Protein AF-A0A229GL69-F1 (afdb_monomer_lite)

pLDDT: mean 85.77, std 14.81, range [41.38, 97.62]

Secondary structure (DSSP, 8-state):
----------HHHHHHHHTSPPPSS-EEEE-STTEEEEE-TTS-EEEEEEEEE--TT-SSPEEEEEEEEE---------TT--------

Radius of gyration: 18.61 Å; chains: 1; bounding box: 43×54×41 Å

Foldseek 3Di:
DPPDPQQAADLVNLVVVLPDPQDPAWDWRGRGPQWTFIRHNVSWTFIKHWDWDDDPPRPGTDIDMDTPTTDDRDPPCPPPPDDDPDDDD

Structure (mmCIF, N/CA/C/O backbone):
data_AF-A0A229GL69-F1
#
_entry.id   AF-A0A229GL69-F1
#
loop_
_atom_site.group_PDB
_atom_site.id
_atom_site.type_symbol
_atom_site.label_atom_id
_atom_site.label_alt_id
_atom_site.label_comp_id
_atom_site.label_asym_id
_atom_site.label_entity_id
_atom_site.label_seq_id
_atom_site.pdbx_PDB_ins_code
_atom_site.Cartn_x
_atom_site.Cartn_y
_atom_site.Cartn_z
_atom_site.occupancy
_atom_site.B_iso_or_equiv
_atom_site.auth_seq_id
_atom_site.auth_comp_id
_atom_site.auth_asym_id
_atom_site.auth_atom_id
_atom_site.pdbx_PDB_model_num
ATOM 1 N N . MET A 1 1 ? -25.682 7.267 -6.903 1.00 41.38 1 MET A N 1
ATOM 2 C CA . MET A 1 1 ? -24.507 6.619 -6.276 1.00 41.38 1 MET A CA 1
ATOM 3 C C . MET A 1 1 ? -23.291 6.888 -7.146 1.00 41.38 1 MET A C 1
ATOM 5 O O . MET A 1 1 ? -23.260 6.424 -8.277 1.00 41.38 1 MET A O 1
ATOM 9 N N . THR A 1 2 ? -22.331 7.682 -6.674 1.00 45.62 2 THR A N 1
ATOM 10 C CA . THR A 1 2 ? -21.088 7.955 -7.408 1.00 45.62 2 THR A CA 1
ATOM 11 C C . THR A 1 2 ? -20.281 6.661 -7.475 1.00 45.62 2 THR A C 1
ATOM 13 O O . THR A 1 2 ? -19.870 6.153 -6.430 1.00 45.62 2 THR A O 1
ATOM 16 N N . ARG A 1 3 ? -20.097 6.084 -8.673 1.00 48.12 3 ARG A N 1
ATOM 17 C CA . ARG A 1 3 ? -19.184 4.947 -8.862 1.00 48.12 3 ARG A CA 1
ATOM 18 C C . ARG A 1 3 ? -17.808 5.401 -8.392 1.00 48.12 3 ARG A C 1
ATOM 20 O O . ARG A 1 3 ? -17.211 6.283 -9.003 1.00 48.12 3 ARG A O 1
ATOM 27 N N . ARG A 1 4 ? -17.333 4.844 -7.277 1.00 58.16 4 ARG A N 1
ATOM 28 C CA . ARG A 1 4 ? -15.933 5.004 -6.894 1.00 58.16 4 ARG A CA 1
ATOM 29 C C . ARG A 1 4 ? -15.125 4.356 -8.004 1.00 58.16 4 ARG A C 1
ATOM 31 O O . ARG A 1 4 ? -15.390 3.219 -8.377 1.00 58.16 4 ARG A O 1
ATOM 38 N N . GLN A 1 5 ? -14.210 5.119 -8.579 1.00 57.62 5 GLN A N 1
ATOM 39 C CA . GLN A 1 5 ? -13.225 4.563 -9.484 1.00 57.62 5 GLN A CA 1
ATOM 40 C C . GLN A 1 5 ? -12.366 3.642 -8.624 1.00 57.62 5 GLN A C 1
ATOM 42 O O . GLN A 1 5 ? -11.659 4.111 -7.729 1.00 57.62 5 GLN A O 1
ATOM 47 N N . ASP A 1 6 ? -12.515 2.335 -8.815 1.00 60.00 6 ASP A N 1
ATOM 48 C CA . ASP A 1 6 ? -11.647 1.355 -8.181 1.00 60.00 6 ASP A CA 1
ATOM 49 C C . ASP A 1 6 ? -10.267 1.518 -8.814 1.00 60.00 6 ASP A C 1
ATOM 51 O O . ASP A 1 6 ? -9.963 0.959 -9.867 1.00 60.00 6 ASP A O 1
ATOM 55 N N . TYR A 1 7 ? -9.450 2.381 -8.211 1.00 68.19 7 TYR A N 1
ATOM 56 C CA . TYR A 1 7 ? -8.036 2.476 -8.533 1.00 68.19 7 TYR A CA 1
ATOM 57 C C . TYR A 1 7 ? -7.437 1.110 -8.230 1.00 68.19 7 TYR A C 1
ATOM 59 O O . TYR A 1 7 ? -7.358 0.735 -7.070 1.00 68.19 7 TYR A O 1
ATOM 67 N N . ARG A 1 8 ? -7.104 0.346 -9.268 1.00 85.31 8 ARG A N 1
ATOM 68 C CA . ARG A 1 8 ? -6.517 -0.986 -9.144 1.00 85.31 8 ARG A CA 1
ATOM 69 C C . ARG A 1 8 ? -5.061 -0.869 -9.558 1.00 85.31 8 ARG A C 1
ATOM 71 O O . ARG A 1 8 ? -4.767 -0.661 -10.738 1.00 85.31 8 ARG A O 1
ATOM 78 N N . LEU A 1 9 ? -4.157 -0.913 -8.587 1.00 91.25 9 LEU A N 1
ATOM 79 C CA . LEU A 1 9 ? -2.732 -0.920 -8.863 1.00 91.25 9 LEU A CA 1
ATOM 80 C C . LEU A 1 9 ? -2.383 -2.238 -9.548 1.00 91.25 9 LEU A C 1
ATOM 82 O O . LEU A 1 9 ? -2.760 -3.328 -9.127 1.00 91.25 9 LEU A O 1
ATOM 86 N N . THR A 1 10 ? -1.634 -2.126 -10.636 1.00 92.31 10 THR A N 1
ATOM 87 C CA . THR A 1 10 ? -0.966 -3.272 -11.244 1.00 92.31 10 THR A CA 1
ATOM 88 C C . THR A 1 10 ? 0.429 -3.404 -10.647 1.00 92.31 10 THR A C 1
ATOM 90 O O . THR A 1 10 ? 1.001 -2.425 -10.160 1.00 92.31 10 THR A O 1
ATOM 93 N N . ASP A 1 11 ? 1.027 -4.591 -10.742 1.00 91.00 11 ASP A N 1
ATOM 94 C CA . ASP A 1 11 ? 2.436 -4.790 -10.376 1.00 91.00 11 ASP A CA 1
ATOM 95 C C . ASP A 1 11 ? 3.361 -3.813 -11.132 1.00 91.00 11 ASP A C 1
ATOM 97 O O . ASP A 1 11 ? 4.243 -3.194 -10.539 1.00 91.00 11 ASP A O 1
ATOM 101 N N . ALA A 1 12 ? 3.098 -3.574 -12.423 1.00 91.75 12 ALA A N 1
ATOM 102 C CA . ALA A 1 12 ? 3.826 -2.580 -13.212 1.00 91.75 12 ALA A CA 1
ATOM 103 C C . ALA A 1 12 ? 3.672 -1.154 -12.649 1.00 91.75 12 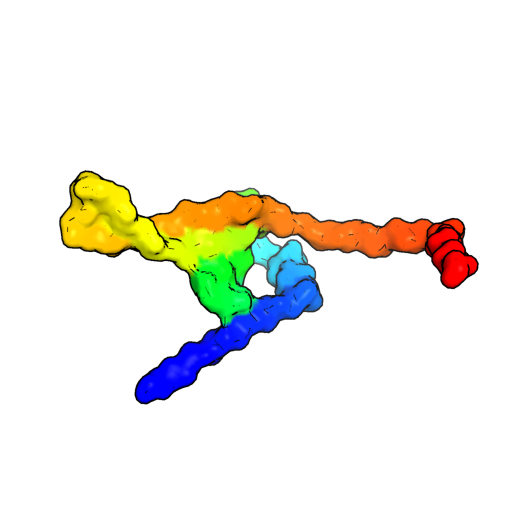ALA A C 1
ATOM 105 O O . ALA A 1 12 ? 4.655 -0.415 -12.573 1.00 91.75 12 ALA A O 1
ATOM 106 N N . GLY A 1 13 ? 2.467 -0.780 -12.207 1.00 93.25 13 GLY A N 1
ATOM 107 C CA . GLY A 1 13 ? 2.202 0.502 -11.553 1.00 93.25 13 GLY A CA 1
ATOM 108 C C . GLY A 1 13 ? 2.946 0.647 -10.223 1.00 93.25 13 GLY A C 1
ATOM 109 O O . GLY A 1 13 ? 3.608 1.659 -9.999 1.00 93.25 13 GLY A O 1
ATOM 110 N N . ALA A 1 14 ? 2.923 -0.384 -9.375 1.00 93.44 14 ALA A N 1
ATOM 111 C CA . ALA A 1 14 ? 3.667 -0.401 -8.113 1.00 93.44 14 ALA A CA 1
ATOM 112 C C . ALA A 1 14 ? 5.189 -0.312 -8.339 1.00 93.44 14 ALA A C 1
ATOM 114 O O . ALA A 1 14 ? 5.884 0.441 -7.654 1.00 93.44 14 ALA A O 1
ATOM 115 N N . LYS A 1 15 ? 5.714 -1.012 -9.354 1.00 93.94 15 LYS A N 1
ATOM 116 C CA . LYS A 1 15 ? 7.118 -0.907 -9.783 1.00 93.94 15 LYS A CA 1
ATOM 117 C C . LYS A 1 15 ? 7.467 0.482 -10.315 1.00 93.94 15 LYS A C 1
ATOM 119 O O . LYS A 1 15 ? 8.575 0.946 -10.063 1.00 93.94 15 LYS A O 1
ATOM 124 N N . ALA A 1 16 ? 6.564 1.138 -11.042 1.00 93.94 16 ALA A N 1
ATOM 125 C CA . ALA A 1 16 ? 6.778 2.501 -11.522 1.00 93.94 16 ALA A CA 1
ATOM 126 C C . ALA A 1 16 ? 6.852 3.497 -10.355 1.00 93.94 16 ALA A C 1
ATOM 128 O O . ALA A 1 16 ? 7.781 4.299 -10.309 1.00 93.94 16 ALA A O 1
ATOM 129 N N . ILE A 1 17 ? 5.950 3.382 -9.373 1.00 94.88 17 ILE A N 1
ATOM 130 C CA . ILE A 1 17 ? 5.967 4.187 -8.139 1.00 94.88 17 ILE A CA 1
ATOM 131 C C . ILE A 1 17 ? 7.274 3.976 -7.367 1.00 94.88 17 ILE A C 1
ATOM 133 O O . ILE A 1 17 ? 7.904 4.937 -6.943 1.00 94.88 17 ILE A O 1
ATOM 137 N N . ALA A 1 18 ? 7.743 2.733 -7.247 1.00 92.56 18 ALA A N 1
ATOM 138 C CA . ALA A 1 18 ? 8.998 2.425 -6.559 1.00 92.56 18 ALA A CA 1
ATOM 139 C C . ALA A 1 18 ? 10.251 3.052 -7.202 1.00 92.56 18 ALA A C 1
ATOM 141 O O . ALA A 1 18 ? 11.285 3.138 -6.546 1.00 92.56 18 ALA A O 1
ATOM 142 N N . LYS A 1 19 ? 10.174 3.475 -8.470 1.00 93.50 19 LYS A N 1
ATOM 143 C CA . LYS A 1 19 ? 11.255 4.179 -9.180 1.00 93.50 19 LYS A CA 1
ATOM 144 C C . LYS A 1 19 ? 11.144 5.702 -9.080 1.00 93.50 19 LYS A C 1
ATOM 146 O O . LYS A 1 19 ? 12.068 6.395 -9.498 1.00 93.50 19 LYS A O 1
ATOM 151 N N . GLN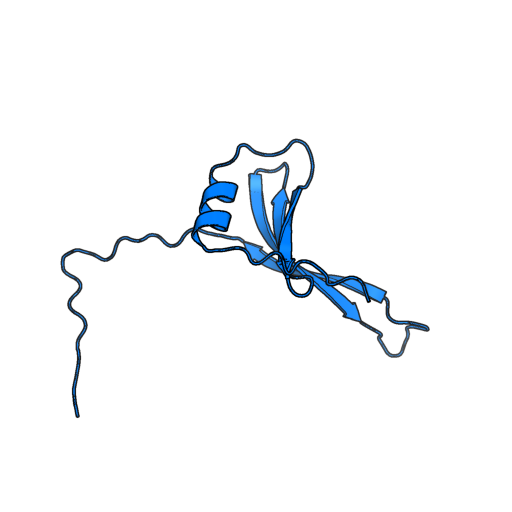 A 1 20 ? 10.022 6.227 -8.589 1.00 93.88 20 GLN A N 1
ATOM 152 C CA . GLN A 1 20 ? 9.843 7.664 -8.415 1.00 93.88 20 GLN A CA 1
ATOM 153 C C . GLN A 1 20 ? 10.753 8.181 -7.294 1.00 93.88 20 GLN A C 1
ATOM 155 O O . GLN A 1 20 ? 11.014 7.455 -6.329 1.00 93.88 20 GLN A O 1
ATOM 160 N N 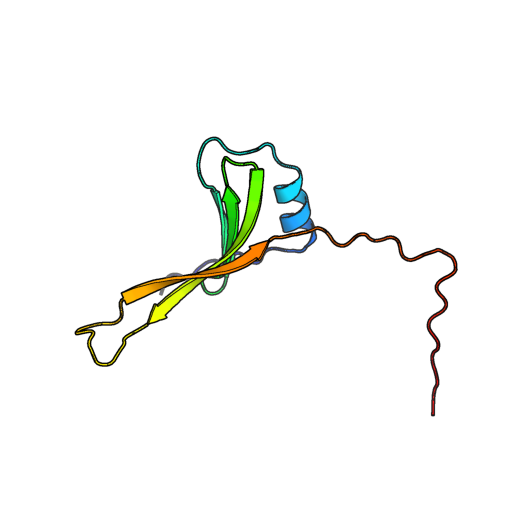. PRO A 1 21 ? 11.223 9.437 -7.387 1.00 94.25 21 PRO A N 1
ATOM 161 C CA . PRO A 1 21 ? 11.973 10.054 -6.305 1.00 94.25 21 PRO A CA 1
ATOM 162 C C . PRO A 1 21 ? 11.127 10.130 -5.031 1.00 94.25 21 PRO A C 1
ATOM 164 O O . PRO A 1 21 ? 9.895 10.169 -5.078 1.00 94.25 21 PRO A O 1
ATOM 167 N N . THR A 1 22 ? 11.805 10.179 -3.887 1.00 93.94 22 THR A N 1
ATOM 168 C CA . THR A 1 22 ? 11.156 10.333 -2.587 1.00 93.94 22 THR A CA 1
ATOM 169 C C . THR A 1 22 ? 10.312 11.613 -2.561 1.00 93.94 22 THR A C 1
ATOM 171 O O . THR A 1 22 ? 10.823 12.686 -2.893 1.00 93.94 22 THR A O 1
ATOM 174 N N . PRO A 1 23 ? 9.030 11.540 -2.169 1.00 95.38 23 PRO A N 1
ATOM 175 C CA . PRO A 1 23 ? 8.152 12.695 -2.203 1.00 95.38 23 PRO A CA 1
ATOM 176 C C . PRO A 1 23 ? 8.417 13.607 -0.999 1.00 95.38 23 PRO A C 1
ATOM 178 O O . PRO A 1 23 ? 8.795 13.152 0.077 1.00 95.38 23 PRO A O 1
ATOM 181 N N . THR A 1 24 ? 8.140 14.905 -1.135 1.00 97.00 24 THR A N 1
ATOM 182 C CA . THR A 1 24 ? 8.265 15.874 -0.025 1.00 97.00 24 THR A CA 1
ATOM 183 C C . THR A 1 24 ? 7.228 15.639 1.083 1.00 97.00 24 THR A C 1
ATOM 185 O O . THR A 1 24 ? 7.422 16.044 2.226 1.00 97.00 24 THR A O 1
ATOM 188 N N . LYS A 1 25 ? 6.102 14.992 0.755 1.00 97.38 25 LYS A N 1
ATOM 189 C CA . LYS A 1 25 ? 5.013 14.636 1.678 1.00 97.38 25 LYS A CA 1
ATOM 190 C C . LYS A 1 25 ? 4.551 13.205 1.415 1.00 97.38 25 LYS A C 1
ATOM 192 O O . LYS A 1 25 ? 4.776 12.665 0.337 1.00 97.38 25 LYS A O 1
ATOM 197 N N . VAL A 1 26 ? 3.876 12.601 2.392 1.00 96.75 26 VAL A N 1
ATOM 198 C CA . VAL A 1 26 ? 3.305 11.255 2.239 1.00 96.75 26 VAL A CA 1
ATOM 199 C C . VAL A 1 26 ? 2.325 11.230 1.065 1.00 96.75 26 VAL A C 1
ATOM 201 O O . VAL A 1 26 ? 1.336 11.963 1.068 1.00 96.75 26 VAL A O 1
ATOM 204 N N . THR A 1 27 ? 2.586 10.353 0.097 1.00 96.69 27 THR A N 1
ATOM 205 C CA . THR A 1 27 ? 1.733 10.138 -1.080 1.00 96.69 27 THR A CA 1
ATOM 206 C C . THR A 1 27 ? 1.047 8.778 -0.973 1.00 96.69 27 THR A C 1
ATOM 208 O O . THR A 1 27 ? 1.649 7.804 -0.518 1.00 96.69 27 THR A O 1
ATOM 211 N N . ARG A 1 28 ? -0.240 8.711 -1.337 1.00 94.94 28 ARG A N 1
ATOM 212 C CA . ARG A 1 28 ? -1.060 7.492 -1.252 1.00 94.94 28 ARG A CA 1
ATOM 213 C C . ARG A 1 28 ? -1.530 7.082 -2.639 1.00 94.94 28 ARG A C 1
ATOM 215 O O . ARG A 1 28 ? -2.224 7.853 -3.296 1.00 94.94 28 ARG A O 1
ATOM 222 N N . HIS A 1 29 ? -1.221 5.856 -3.036 1.00 94.62 29 HIS A N 1
ATOM 223 C CA . HIS A 1 29 ? -1.682 5.264 -4.288 1.00 94.62 29 HIS A CA 1
ATOM 224 C C . HIS A 1 29 ? -2.728 4.198 -3.955 1.00 94.62 29 HIS A C 1
ATOM 226 O O . HIS A 1 29 ? -2.417 3.237 -3.258 1.00 94.62 29 HIS A O 1
ATOM 232 N N . GLY A 1 30 ? -3.980 4.401 -4.367 1.00 93.62 30 GLY A N 1
ATOM 233 C CA . GLY A 1 30 ? -5.079 3.489 -4.033 1.00 93.62 30 GLY A CA 1
ATOM 234 C C . GLY A 1 30 ? -5.066 2.214 -4.871 1.00 93.62 30 GLY A C 1
ATOM 235 O O . GLY A 1 30 ? -4.850 2.295 -6.075 1.00 93.62 30 GLY A O 1
ATOM 236 N N . ASP A 1 31 ? -5.347 1.081 -4.226 1.00 92.12 31 ASP A N 1
ATOM 237 C CA . ASP A 1 31 ? -5.542 -0.243 -4.845 1.00 92.12 31 ASP A CA 1
ATOM 238 C C . ASP A 1 31 ? -6.984 -0.780 -4.663 1.00 92.12 31 ASP A C 1
ATOM 240 O O . ASP A 1 31 ? -7.278 -1.963 -4.820 1.00 92.12 31 ASP A O 1
ATOM 244 N N . GLY A 1 32 ? -7.916 0.108 -4.302 1.00 90.25 32 GLY A N 1
ATOM 245 C CA . GLY A 1 32 ? -9.313 -0.232 -4.037 1.00 90.25 32 GLY A CA 1
ATOM 246 C C . GLY A 1 32 ? -9.540 -0.715 -2.603 1.00 90.25 32 GLY A C 1
ATOM 247 O O . GLY A 1 32 ? -8.608 -0.990 -1.854 1.00 90.25 32 GLY A O 1
ATOM 248 N N . ASN A 1 33 ? -10.805 -0.743 -2.172 1.00 89.31 33 ASN A N 1
ATOM 249 C CA . ASN A 1 33 ? -11.221 -1.252 -0.853 1.00 89.31 33 ASN A CA 1
ATOM 250 C C . ASN A 1 33 ? -10.409 -0.731 0.354 1.00 89.31 33 ASN A C 1
ATOM 252 O O . ASN A 1 33 ? -10.198 -1.440 1.333 1.00 89.31 33 ASN A O 1
ATOM 256 N N . ASN A 1 34 ? -10.002 0.543 0.310 1.00 91.69 34 ASN A N 1
ATOM 257 C CA . ASN A 1 34 ? -9.177 1.209 1.328 1.00 91.69 34 ASN A CA 1
ATOM 258 C C . ASN A 1 34 ? -7.763 0.623 1.516 1.00 91.69 34 ASN A C 1
ATOM 260 O O . ASN A 1 34 ? -7.136 0.877 2.552 1.00 91.69 34 ASN A O 1
ATOM 264 N N . LEU A 1 35 ? -7.260 -0.130 0.538 1.00 94.06 35 LEU A N 1
ATOM 265 C CA . LEU A 1 35 ? -5.862 -0.522 0.435 1.00 94.06 35 LEU A CA 1
ATOM 266 C C . LEU A 1 35 ? -5.079 0.550 -0.329 1.00 94.06 35 LEU A C 1
ATOM 268 O O . LEU A 1 35 ? -5.533 1.068 -1.353 1.00 94.06 35 LEU A O 1
ATOM 272 N N . TYR A 1 36 ? -3.902 0.892 0.186 1.00 95.44 36 TYR A N 1
ATOM 273 C CA . TYR A 1 36 ? -3.033 1.907 -0.390 1.00 95.44 36 TYR A CA 1
ATOM 274 C C . TYR A 1 36 ? -1.576 1.465 -0.351 1.00 95.44 36 TYR A C 1
ATOM 276 O O . TYR A 1 36 ? -1.101 0.956 0.666 1.00 95.44 36 TYR A O 1
ATOM 284 N N . LEU A 1 37 ? -0.850 1.755 -1.425 1.00 96.69 37 LEU A N 1
ATOM 285 C CA . LEU A 1 37 ? 0.603 1.801 -1.423 1.00 96.69 37 LEU A CA 1
ATOM 286 C C . LEU A 1 37 ? 1.033 3.211 -0.994 1.00 96.69 37 LEU A C 1
ATOM 288 O O . LEU A 1 37 ? 0.627 4.207 -1.595 1.00 96.69 37 LEU A O 1
ATOM 292 N N . ILE A 1 38 ? 1.807 3.305 0.081 1.00 97.56 38 ILE A N 1
ATOM 293 C CA . ILE A 1 38 ? 2.213 4.560 0.715 1.00 97.56 38 ILE A CA 1
ATOM 294 C C . ILE A 1 38 ? 3.675 4.840 0.394 1.00 97.56 38 ILE A C 1
ATOM 296 O O . ILE A 1 38 ? 4.545 4.069 0.794 1.00 97.56 38 ILE A O 1
ATOM 300 N N . GLN A 1 39 ? 3.939 5.963 -0.274 1.00 97.12 39 GLN A N 1
ATOM 301 C CA . GLN A 1 39 ? 5.287 6.479 -0.503 1.00 97.12 39 GLN A CA 1
ATOM 302 C C . GLN A 1 39 ? 5.585 7.564 0.541 1.00 97.12 39 GLN A C 1
ATOM 304 O O . GLN A 1 39 ? 4.923 8.607 0.585 1.00 97.12 39 GLN A O 1
ATOM 309 N N . HIS A 1 40 ? 6.544 7.303 1.428 1.00 96.69 40 HIS A N 1
ATOM 310 C CA . HIS A 1 40 ? 6.852 8.166 2.568 1.00 96.69 40 HIS A CA 1
ATOM 311 C C . HIS A 1 40 ? 8.105 9.029 2.308 1.00 96.69 40 HIS A C 1
ATOM 313 O O . HIS A 1 40 ? 9.053 8.541 1.692 1.00 96.69 40 HIS A O 1
ATOM 319 N N . PRO A 1 41 ? 8.187 10.272 2.834 1.00 97.12 41 PRO A N 1
ATOM 320 C CA . PRO A 1 41 ? 9.357 11.150 2.671 1.00 97.12 41 PRO A CA 1
ATOM 321 C C . PRO A 1 41 ? 10.693 10.617 3.208 1.00 97.12 41 PRO A C 1
ATOM 323 O O . PRO A 1 41 ? 11.738 11.200 2.957 1.00 97.12 41 PRO A O 1
ATOM 326 N N . ASN A 1 42 ? 10.676 9.510 3.953 1.00 94.69 42 ASN A N 1
ATOM 327 C CA . ASN A 1 42 ? 11.886 8.843 4.447 1.00 94.69 42 ASN A CA 1
ATOM 328 C C . ASN A 1 42 ? 12.411 7.771 3.468 1.00 94.69 42 ASN A C 1
ATOM 330 O O . ASN A 1 42 ? 13.282 6.990 3.837 1.00 94.69 42 ASN A O 1
ATOM 334 N N . GLY A 1 43 ? 11.834 7.673 2.266 1.00 92.00 43 GLY A N 1
ATOM 335 C CA . GLY A 1 43 ? 12.181 6.669 1.257 1.00 92.00 43 GLY A CA 1
ATOM 336 C C . GLY A 1 43 ? 11.489 5.312 1.432 1.00 92.00 43 GLY A C 1
ATOM 337 O O . GLY A 1 43 ? 11.679 4.422 0.608 1.00 92.00 43 GLY A O 1
ATOM 338 N N . SER A 1 44 ? 10.669 5.128 2.472 1.00 94.00 44 SER A N 1
ATOM 339 C CA . SER A 1 44 ? 9.910 3.887 2.656 1.00 94.00 44 SER A CA 1
ATOM 340 C C . SER A 1 44 ? 8.723 3.809 1.696 1.00 94.00 44 SER A C 1
ATOM 342 O O . SER A 1 44 ? 8.004 4.790 1.494 1.00 94.00 44 SER A O 1
ATOM 344 N N . LEU A 1 45 ? 8.480 2.607 1.173 1.00 96.75 45 LEU A N 1
ATOM 345 C CA . LEU A 1 45 ? 7.314 2.267 0.363 1.00 96.75 45 LEU A CA 1
ATOM 346 C C . LEU A 1 45 ? 6.615 1.061 0.997 1.00 96.75 45 LEU A C 1
ATOM 348 O O . LEU A 1 45 ? 7.228 0.004 1.142 1.00 96.75 45 LEU A O 1
ATOM 352 N N . PHE A 1 46 ? 5.364 1.205 1.433 1.00 96.81 46 PHE A N 1
ATOM 353 C CA . PHE A 1 46 ? 4.676 0.162 2.206 1.00 96.81 46 PHE A CA 1
ATOM 354 C C . PHE A 1 46 ? 3.172 0.109 1.951 1.00 96.81 46 PHE A C 1
ATOM 356 O O . PHE A 1 46 ? 2.544 1.101 1.595 1.00 96.81 46 PHE A O 1
ATOM 363 N N . TRP A 1 47 ? 2.588 -1.064 2.167 1.00 97.44 47 TRP A N 1
ATOM 364 C CA . TRP A 1 47 ? 1.152 -1.284 2.079 1.00 97.44 47 TRP A CA 1
ATOM 365 C C . TRP A 1 47 ? 0.458 -0.895 3.380 1.00 97.44 47 TRP A C 1
ATOM 367 O O . TRP A 1 47 ? 0.868 -1.306 4.470 1.00 97.44 47 TRP A O 1
ATOM 377 N N . GLN A 1 48 ? -0.628 -0.137 3.262 1.00 97.62 48 GLN A N 1
ATOM 378 C CA . GLN A 1 48 ? -1.467 0.275 4.376 1.00 97.62 48 GLN A CA 1
ATOM 379 C C . GLN A 1 48 ? -2.942 0.099 4.025 1.00 97.62 48 GLN A C 1
ATOM 381 O O . GLN A 1 48 ? -3.406 0.566 2.987 1.00 97.62 48 GLN A O 1
ATOM 386 N N . MET A 1 49 ? -3.699 -0.501 4.938 1.00 96.62 49 MET A N 1
ATOM 387 C CA . MET A 1 49 ? -5.151 -0.588 4.853 1.00 96.62 49 MET A CA 1
ATOM 388 C C . MET A 1 49 ? -5.803 0.365 5.849 1.00 96.62 49 MET A C 1
ATOM 390 O O . MET A 1 49 ? -5.373 0.477 6.998 1.00 96.62 49 MET A O 1
ATOM 394 N N . THR A 1 50 ? -6.866 1.039 5.420 1.00 95.31 50 THR A N 1
ATOM 395 C CA . THR A 1 50 ? -7.714 1.845 6.305 1.00 95.31 50 THR A CA 1
ATOM 396 C C . THR A 1 50 ? -9.022 1.105 6.555 1.00 95.31 50 THR A C 1
ATOM 398 O O . THR A 1 50 ? -9.661 0.641 5.619 1.00 95.31 50 THR A O 1
ATOM 401 N N . TYR A 1 51 ? -9.439 0.988 7.810 1.00 94.31 51 TYR A N 1
ATOM 402 C CA . TYR A 1 51 ? -10.625 0.224 8.194 1.00 94.31 51 TYR A CA 1
ATOM 403 C C . TYR A 1 51 ? -11.395 0.938 9.302 1.00 94.31 51 TYR A C 1
ATOM 405 O O . TYR A 1 51 ? -10.899 1.887 9.913 1.00 94.31 51 TYR A O 1
ATOM 413 N N . ARG A 1 52 ? -12.633 0.508 9.550 1.00 94.94 52 ARG A N 1
ATOM 414 C CA . ARG A 1 52 ? -13.411 0.955 10.707 1.00 94.94 52 ARG A CA 1
ATOM 415 C C . ARG A 1 52 ? -13.506 -0.179 11.708 1.00 94.94 52 ARG A C 1
ATOM 417 O O . ARG A 1 52 ? -13.794 -1.308 11.330 1.00 94.94 52 ARG A O 1
ATOM 424 N N . TYR A 1 53 ? -13.261 0.137 12.969 1.00 93.94 53 TYR A N 1
ATOM 425 C CA . TYR A 1 53 ? -13.352 -0.812 14.066 1.00 93.94 53 TYR A CA 1
ATOM 426 C C . TYR A 1 53 ? -14.051 -0.157 15.248 1.00 93.94 53 TYR A C 1
ATOM 428 O O . TYR A 1 53 ? -13.778 1.003 15.567 1.00 93.94 53 TYR A O 1
ATOM 436 N N . GLN A 1 54 ? -14.938 -0.909 15.883 1.00 94.25 54 GLN A N 1
ATOM 437 C CA . GLN A 1 54 ? -15.620 -0.527 17.108 1.00 94.25 54 GLN A CA 1
ATOM 438 C C . GLN A 1 54 ? -15.301 -1.600 18.147 1.00 94.25 54 GLN A C 1
ATOM 440 O O . GLN A 1 54 ? -15.605 -2.766 17.923 1.00 94.25 54 GLN A O 1
ATOM 445 N N . SER A 1 55 ? -14.633 -1.221 19.234 1.00 91.94 55 SER A N 1
ATOM 446 C CA . SER A 1 55 ? -14.547 -2.071 20.425 1.00 91.94 55 SER A CA 1
ATOM 447 C C . SER A 1 55 ? -15.782 -1.886 21.301 1.00 91.94 55 SER A C 1
ATOM 449 O O . SER A 1 55 ? -16.499 -0.898 21.152 1.00 91.94 55 SER A O 1
ATOM 451 N N . ASP A 1 56 ? -15.966 -2.759 22.288 1.00 93.19 56 ASP A N 1
ATOM 452 C CA . ASP A 1 56 ? -17.074 -2.669 23.253 1.00 93.19 56 ASP A CA 1
ATOM 453 C C . ASP A 1 56 ? -17.082 -1.355 24.056 1.00 93.19 56 ASP A C 1
ATOM 455 O O . ASP A 1 56 ? -18.105 -0.949 24.597 1.00 93.19 56 ASP A O 1
ATOM 459 N N . LYS A 1 57 ? -15.940 -0.658 24.119 1.00 92.88 57 LYS A N 1
ATOM 460 C CA . LYS A 1 57 ? -15.795 0.645 24.788 1.00 92.88 57 LYS A CA 1
ATOM 461 C C . LYS A 1 57 ? -16.122 1.833 23.877 1.00 92.88 57 LYS A C 1
ATOM 463 O O . LYS A 1 57 ? -16.129 2.975 24.334 1.00 92.88 57 LYS A O 1
ATOM 468 N N . ASP A 1 58 ? -16.317 1.603 22.581 1.00 91.38 58 ASP A N 1
ATOM 469 C CA . ASP A 1 58 ? -16.499 2.662 21.596 1.00 91.38 58 ASP A CA 1
ATOM 470 C C . ASP A 1 58 ? -17.987 2.940 21.338 1.00 91.38 58 ASP A C 1
ATOM 472 O O . ASP A 1 58 ? -18.735 2.070 20.901 1.00 91.38 58 ASP A O 1
ATOM 476 N N . LEU A 1 59 ? -18.393 4.204 21.494 1.00 91.94 59 LEU A N 1
ATOM 477 C CA . LEU A 1 59 ? -19.748 4.675 21.162 1.00 91.94 59 LEU A CA 1
ATOM 478 C C . LEU A 1 59 ? -20.067 4.617 19.653 1.00 91.94 59 LEU A C 1
ATOM 480 O O . LEU A 1 59 ? -21.230 4.659 19.266 1.00 91.94 59 LEU A O 1
ATOM 484 N N . LYS A 1 60 ? -19.043 4.580 18.787 1.00 92.75 60 LYS A N 1
ATOM 485 C CA . LYS A 1 60 ? -19.179 4.483 17.323 1.00 92.75 60 LYS A CA 1
ATOM 486 C C . LYS A 1 60 ? -17.915 3.905 16.677 1.00 92.75 60 LYS A C 1
ATOM 488 O O . LYS A 1 60 ? -16.832 4.073 17.247 1.00 92.75 60 LYS A O 1
ATOM 493 N N . PRO A 1 61 ? -17.998 3.316 15.466 1.00 93.62 61 PRO A N 1
ATOM 494 C CA . PRO A 1 61 ? -16.823 2.833 14.750 1.00 93.62 61 PRO A CA 1
ATOM 495 C C . PRO A 1 61 ? -15.805 3.947 14.503 1.00 93.62 61 PRO A C 1
ATOM 497 O O . PRO A 1 61 ? -16.131 5.006 13.959 1.00 93.62 61 PRO A O 1
ATOM 500 N N . LYS A 1 62 ? -14.550 3.687 14.869 1.00 94.56 62 LYS A N 1
ATOM 501 C CA . LYS A 1 62 ? -13.421 4.594 14.653 1.00 94.56 62 LYS A CA 1
ATOM 502 C C . LYS A 1 62 ? -12.638 4.165 13.423 1.00 94.56 62 LYS A C 1
ATOM 504 O O . LYS A 1 62 ? -12.462 2.973 13.171 1.00 94.56 62 LYS A O 1
ATOM 509 N N . GLN A 1 63 ? -12.152 5.141 12.664 1.00 94.75 63 GLN A N 1
ATOM 510 C CA . GLN A 1 63 ? -11.234 4.874 11.564 1.00 94.75 63 GLN A CA 1
ATOM 511 C C . GLN A 1 63 ? -9.856 4.509 12.124 1.00 94.75 63 GLN A C 1
ATOM 513 O O . GLN A 1 63 ? -9.318 5.220 12.972 1.00 94.75 63 GLN A O 1
ATOM 518 N N . LYS A 1 64 ? -9.294 3.406 11.638 1.00 95.31 64 LYS A N 1
ATOM 519 C CA . LYS A 1 64 ? -7.968 2.899 11.984 1.00 95.31 64 LYS A CA 1
ATOM 520 C C . LYS A 1 64 ? -7.164 2.614 10.721 1.00 95.31 64 LYS A C 1
ATOM 522 O O . LYS A 1 64 ? -7.718 2.468 9.630 1.00 95.31 64 LYS A O 1
ATOM 527 N N . THR A 1 65 ? -5.852 2.527 10.885 1.00 96.00 65 THR A N 1
ATOM 528 C CA . THR A 1 65 ? -4.899 2.180 9.829 1.00 96.00 65 THR A CA 1
ATOM 529 C C . THR A 1 65 ? -4.066 0.989 10.268 1.00 96.00 65 THR A C 1
ATOM 531 O O . THR A 1 65 ? -3.613 0.947 11.409 1.00 96.00 65 THR A O 1
ATOM 534 N N . TYR A 1 66 ? -3.851 0.043 9.364 1.00 96.19 66 TYR A N 1
ATOM 535 C CA . TYR A 1 66 ? -2.996 -1.117 9.578 1.00 96.19 66 TYR A CA 1
ATOM 536 C C . TYR A 1 66 ? -1.923 -1.163 8.492 1.00 96.19 66 TYR A C 1
ATOM 538 O O . TYR A 1 66 ? -2.248 -1.145 7.304 1.00 96.19 66 TYR A O 1
ATOM 546 N N . GLN A 1 67 ? -0.654 -1.189 8.894 1.00 96.44 67 GLN A N 1
ATOM 547 C CA . GLN A 1 67 ? 0.473 -1.351 7.979 1.00 96.44 67 GLN A CA 1
ATOM 548 C C . GLN A 1 67 ? 0.682 -2.845 7.726 1.00 96.44 67 GLN A C 1
ATOM 550 O O . GLN A 1 67 ? 1.041 -3.582 8.639 1.00 96.44 67 GLN A O 1
ATOM 555 N N . ILE A 1 68 ? 0.449 -3.280 6.488 1.00 94.31 68 ILE A N 1
ATOM 556 C CA . ILE A 1 68 ? 0.509 -4.695 6.098 1.00 94.31 68 ILE A CA 1
ATOM 557 C C . ILE A 1 68 ? 1.964 -5.144 5.939 1.00 94.31 68 ILE A C 1
ATOM 559 O O . ILE A 1 68 ? 2.325 -6.244 6.341 1.00 94.31 68 ILE A O 1
ATOM 563 N N . GLY A 1 69 ? 2.813 -4.293 5.359 1.00 94.25 69 GLY A N 1
ATOM 564 C CA . GLY A 1 69 ? 4.218 -4.626 5.144 1.00 94.25 69 GLY A CA 1
ATOM 565 C C . GLY A 1 69 ? 4.922 -3.682 4.177 1.00 94.25 69 GLY A C 1
ATOM 566 O O . GLY A 1 69 ? 4.292 -2.887 3.482 1.00 94.25 69 GLY A O 1
ATOM 567 N N . ILE A 1 70 ? 6.249 -3.773 4.140 1.00 95.25 70 ILE A N 1
ATOM 568 C CA . ILE A 1 70 ? 7.095 -2.999 3.223 1.00 95.25 70 ILE A CA 1
ATOM 569 C C . ILE A 1 70 ? 6.993 -3.611 1.825 1.00 95.25 70 ILE A C 1
ATOM 571 O O . ILE A 1 70 ? 7.149 -4.820 1.657 1.00 95.25 70 ILE A O 1
ATOM 575 N N . TYR A 1 71 ? 6.764 -2.775 0.815 1.00 94.75 71 TYR A N 1
ATOM 576 C CA . TYR A 1 71 ? 6.801 -3.204 -0.574 1.00 94.75 71 TYR A CA 1
ATOM 577 C C . TYR A 1 71 ? 8.248 -3.464 -0.993 1.00 94.75 71 TYR A C 1
ATOM 579 O O . TYR A 1 71 ? 9.124 -2.611 -0.842 1.00 94.75 71 TYR A O 1
ATOM 587 N N . LYS A 1 72 ? 8.488 -4.642 -1.566 1.00 86.75 72 LYS A N 1
ATOM 588 C CA . LYS A 1 72 ? 9.740 -4.976 -2.240 1.00 86.75 72 LYS A CA 1
ATOM 589 C C . LYS A 1 72 ? 9.400 -5.522 -3.622 1.00 86.75 72 LYS A C 1
ATOM 591 O O . LYS A 1 72 ? 8.568 -6.426 -3.705 1.00 86.75 72 LYS A O 1
ATOM 596 N N . PRO A 1 73 ? 10.023 -5.019 -4.700 1.00 77.50 73 PRO A N 1
ATOM 597 C CA . PRO A 1 73 ? 9.865 -5.643 -6.001 1.00 77.50 73 PRO A CA 1
ATOM 598 C C . PRO A 1 73 ? 10.401 -7.074 -5.922 1.00 77.50 73 PRO A C 1
ATOM 600 O O . PRO A 1 73 ? 11.471 -7.315 -5.355 1.00 77.50 73 PRO A O 1
ATOM 603 N N . ALA A 1 74 ? 9.665 -8.026 -6.491 1.00 70.88 74 ALA A N 1
ATOM 604 C CA . ALA A 1 74 ? 10.182 -9.375 -6.649 1.00 70.88 74 ALA A CA 1
ATOM 605 C C . ALA A 1 74 ? 11.475 -9.311 -7.476 1.00 70.88 74 ALA A C 1
ATOM 607 O O . ALA A 1 74 ? 11.490 -8.732 -8.567 1.00 70.88 74 ALA A O 1
ATOM 608 N N . LYS A 1 75 ? 12.563 -9.905 -6.971 1.00 66.19 75 LYS A N 1
ATOM 609 C CA . LYS A 1 75 ? 13.723 -10.201 -7.811 1.00 66.19 75 LYS A CA 1
ATOM 610 C C . LYS A 1 75 ? 13.273 -11.273 -8.799 1.00 66.19 75 LYS A C 1
ATOM 612 O O . LYS A 1 75 ? 13.206 -12.444 -8.445 1.00 66.19 75 LYS A O 1
ATOM 617 N N . GLN A 1 76 ? 12.933 -10.885 -10.025 1.00 55.31 76 GLN A N 1
ATOM 618 C CA . GLN A 1 76 ? 12.848 -11.836 -11.132 1.00 55.31 76 GLN A CA 1
ATOM 619 C C . GLN A 1 76 ? 14.275 -12.213 -11.541 1.00 55.31 76 GLN A C 1
ATOM 621 O O . GLN A 1 76 ? 14.780 -11.781 -12.567 1.00 55.31 76 GLN A O 1
ATOM 626 N N . SER A 1 77 ? 14.950 -12.990 -10.700 1.00 55.84 77 SER A N 1
ATOM 627 C CA . SER A 1 77 ? 16.014 -13.873 -11.159 1.00 55.84 77 SER A CA 1
ATOM 628 C C . SER A 1 77 ? 15.434 -15.278 -11.096 1.00 55.84 77 SER A C 1
ATOM 630 O O . SER A 1 77 ? 15.677 -16.017 -10.144 1.00 55.84 77 SER A O 1
ATOM 632 N N . ILE A 1 78 ? 14.581 -15.615 -12.066 1.00 59.09 78 ILE A N 1
ATOM 633 C CA . ILE A 1 78 ? 14.404 -17.028 -12.388 1.00 59.09 78 ILE A CA 1
ATOM 634 C C . ILE A 1 78 ? 15.742 -17.402 -13.005 1.00 59.09 78 ILE A C 1
ATOM 636 O O . ILE A 1 78 ? 16.094 -16.889 -14.067 1.00 59.09 78 ILE A O 1
ATOM 640 N N . ASP A 1 79 ? 16.532 -18.171 -12.264 1.00 58.75 79 ASP A N 1
ATOM 641 C CA . ASP A 1 79 ? 17.771 -18.720 -12.785 1.00 58.75 79 ASP A CA 1
ATOM 642 C C . ASP A 1 79 ? 17.442 -19.423 -14.106 1.00 58.75 79 ASP A C 1
ATOM 644 O O . ASP A 1 79 ? 16.475 -20.183 -14.183 1.00 58.75 79 ASP A O 1
ATOM 648 N N . SER A 1 80 ? 18.220 -19.162 -15.155 1.00 62.81 80 SER A N 1
ATOM 649 C CA . SER A 1 80 ? 18.106 -19.860 -16.440 1.00 62.81 80 SER A CA 1
ATOM 650 C C . SER A 1 80 ? 18.182 -21.389 -16.305 1.00 62.81 80 SER A C 1
ATOM 652 O O . SER A 1 80 ? 17.796 -22.105 -17.225 1.00 62.81 80 SER A O 1
ATOM 654 N N . THR A 1 81 ? 18.664 -21.894 -15.167 1.00 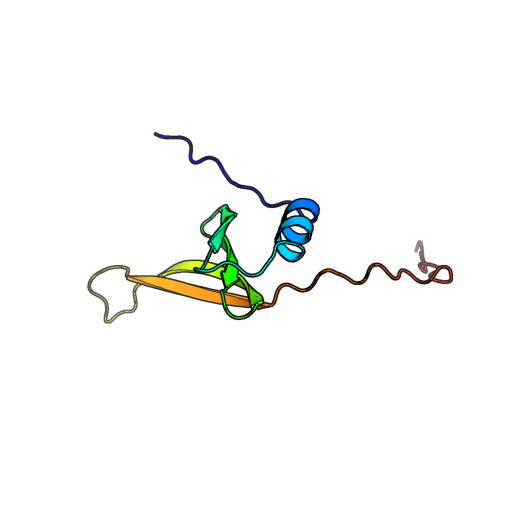74.06 81 THR A N 1
ATOM 655 C CA . THR A 1 81 ? 18.698 -23.319 -14.821 1.00 74.06 81 THR A CA 1
ATOM 656 C C . THR A 1 81 ? 17.451 -23.833 -14.091 1.00 74.06 81 THR A C 1
ATOM 658 O O . THR A 1 81 ? 17.348 -25.041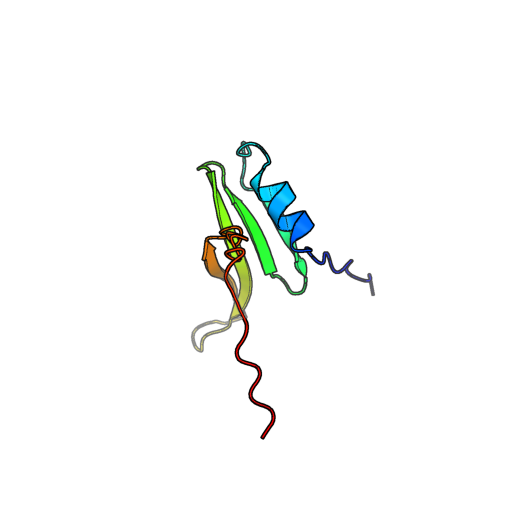 -13.870 1.00 74.06 81 THR A O 1
ATOM 661 N N . PHE A 1 82 ? 16.476 -22.983 -13.748 1.00 75.38 82 PHE A N 1
ATOM 662 C CA . PHE A 1 82 ? 15.246 -23.417 -13.085 1.00 75.38 82 PHE A CA 1
ATOM 663 C C . PHE A 1 82 ? 14.414 -24.308 -14.016 1.00 75.38 82 PHE A C 1
ATOM 665 O O . PHE A 1 82 ? 13.780 -23.838 -14.963 1.00 75.38 82 PHE A O 1
ATOM 672 N N . LYS A 1 83 ? 14.396 -25.610 -13.725 1.00 76.31 83 LYS A N 1
ATOM 673 C CA . LYS A 1 83 ? 13.498 -26.578 -14.356 1.00 76.31 83 LYS A CA 1
ATOM 674 C C . LYS A 1 83 ? 12.382 -26.914 -13.366 1.00 76.31 83 LYS A C 1
ATOM 676 O O . LYS A 1 83 ? 12.680 -27.514 -12.335 1.00 76.31 83 LYS A O 1
ATOM 681 N N . PRO A 1 84 ? 11.119 -26.535 -13.631 1.00 72.56 84 PRO A N 1
ATOM 682 C CA . PRO A 1 84 ? 10.019 -26.956 -12.780 1.00 72.56 84 PRO A CA 1
ATOM 683 C C . PRO A 1 84 ? 9.857 -28.475 -12.894 1.00 72.56 84 PRO A C 1
ATOM 685 O O . PRO A 1 84 ? 9.666 -29.002 -13.990 1.00 72.56 84 PRO A O 1
ATOM 688 N N . GLU A 1 85 ? 9.932 -29.186 -11.771 1.00 75.50 85 GLU A N 1
ATOM 689 C CA . GLU A 1 85 ? 9.540 -30.593 -11.721 1.00 75.50 85 GLU A CA 1
ATOM 690 C C . GLU A 1 85 ? 8.019 -30.679 -11.863 1.00 75.50 85 GLU A C 1
ATOM 692 O O . GLU A 1 85 ? 7.264 -30.474 -10.913 1.00 75.50 85 GLU A O 1
ATOM 697 N N . VAL A 1 86 ? 7.553 -30.945 -13.081 1.00 68.31 86 VAL A N 1
ATOM 698 C CA . VAL A 1 86 ? 6.147 -31.257 -13.334 1.00 68.31 86 VAL A CA 1
ATOM 699 C C . VAL A 1 86 ? 5.992 -32.770 -13.217 1.00 68.31 86 VAL A C 1
ATOM 701 O O . VAL A 1 86 ? 6.252 -33.506 -14.165 1.00 68.31 86 VAL A O 1
ATOM 704 N N . SER A 1 87 ? 5.597 -33.248 -12.037 1.00 65.94 87 SER A N 1
ATOM 705 C CA . SER A 1 87 ? 5.144 -34.630 -11.867 1.00 65.94 87 SER A CA 1
ATOM 706 C C . SER A 1 87 ? 3.658 -34.693 -12.219 1.00 65.94 87 SER A C 1
ATOM 708 O O . SER A 1 87 ? 2.809 -34.237 -11.455 1.00 65.94 87 SER A O 1
ATOM 710 N N . LEU A 1 88 ? 3.345 -35.219 -13.404 1.00 63.62 88 LEU A N 1
ATOM 711 C CA . LEU A 1 88 ? 1.999 -35.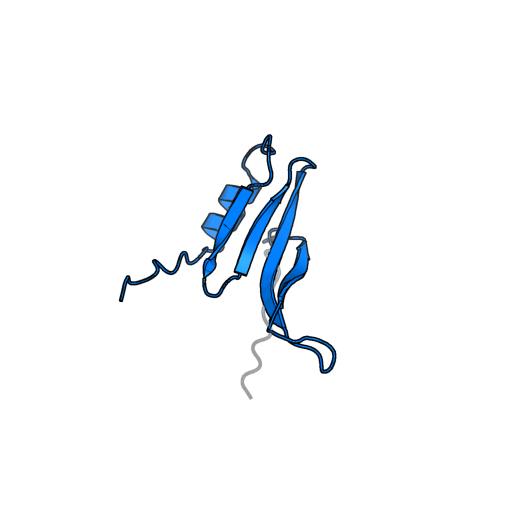694 -13.713 1.00 63.62 88 LEU A CA 1
ATOM 712 C C . LEU A 1 88 ? 1.863 -37.075 -13.060 1.00 63.62 88 LEU A C 1
ATOM 714 O O . LEU A 1 88 ? 2.573 -38.003 -13.447 1.00 63.62 88 LEU A O 1
ATOM 718 N N . LYS A 1 89 ? 1.024 -37.169 -12.026 1.00 57.59 89 LYS A N 1
ATOM 719 C CA . LYS A 1 89 ? 0.555 -38.448 -11.480 1.00 57.59 89 LYS A CA 1
ATOM 720 C C . LYS A 1 89 ? -0.625 -38.960 -12.289 1.00 57.59 89 LYS A C 1
ATOM 722 O O . LYS A 1 89 ? -1.442 -38.108 -12.704 1.00 57.59 89 LYS A O 1
#

Sequence (89 aa):
MTRRQDYRLTDAGAKAIAKQPTPTKVTRHGDGNNLYLIQHPNGSLFWQMTYRYQSDKDLKPKQKTYQIGIYKPAKQSIDSTFKPEVSLK